Protein AF-A0A7I8V9Y0-F1 (afdb_monomer_lite)

Sequence (143 aa):
MQAPQVSLKVIFTVHFVLTVWSGMCVFPTSYLLTQGVILAFEFWAIVNSENPEPIQMGLLTQLVSIVLDIVMISVHSNNYNYSLARFCLAMAVINLIIKPFTGFVLYRIYQERGGTQPGQYENIDQRNEIETASPHEIIDKVP

Radius of gyration: 24.13 Å; chains: 1; bounding box: 72×33×68 Å

pLDDT: mean 80.98, std 14.63, range [44.06, 95.62]

Foldseek 3Di:
DQLPLVVLVVLLVLLVVLLVLLPPDPADPVLNVLSVVLSVLSVVCSVCVLDLVSLVVSLVSLVVSLVVLVVRLVVCVVPDPDPSNVRSSVSSVVSSVCSVVVSVSSVVSSCVSVPPDVVVVVVVVVVVVVVVPDPPPPDPDDD

Structure (mmCIF, N/CA/C/O backbone):
data_AF-A0A7I8V9Y0-F1
#
_entry.id   AF-A0A7I8V9Y0-F1
#
loop_
_atom_site.group_PDB
_atom_site.id
_atom_site.type_symbol
_atom_site.label_atom_id
_atom_site.label_alt_id
_atom_site.label_comp_id
_atom_site.label_asym_id
_atom_site.label_entity_id
_atom_site.label_seq_id
_atom_site.pdbx_PDB_ins_code
_atom_site.Cartn_x
_atom_site.Cartn_y
_atom_site.Cartn_z
_atom_site.occupancy
_atom_site.B_iso_or_equiv
_atom_site.auth_seq_id
_atom_site.auth_comp_id
_atom_site.auth_asym_id
_atom_site.auth_atom_id
_atom_site.pdbx_PDB_model_num
ATOM 1 N N . MET A 1 1 ? -18.589 -5.590 18.221 1.00 44.06 1 MET A N 1
ATOM 2 C CA . MET A 1 1 ? -17.472 -6.562 18.181 1.00 44.06 1 MET A CA 1
ATOM 3 C C . MET A 1 1 ? -16.191 -5.744 18.130 1.00 44.06 1 MET A C 1
ATOM 5 O O . MET A 1 1 ? -16.185 -4.755 17.413 1.00 44.06 1 MET A O 1
ATOM 9 N N . GLN A 1 2 ? -15.167 -6.042 18.938 1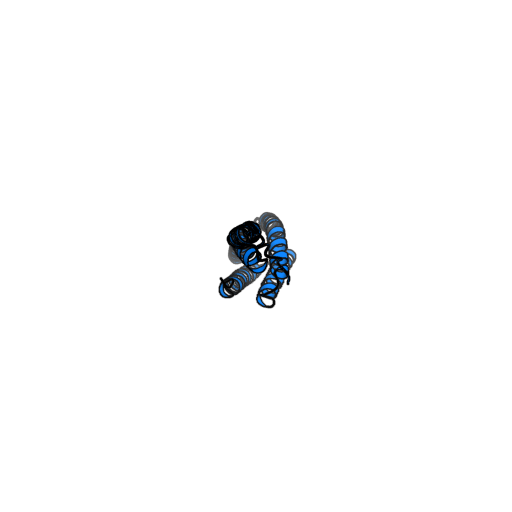.00 45.09 2 GLN A N 1
ATOM 10 C CA . GLN A 1 2 ? -13.882 -5.341 18.814 1.00 45.09 2 GLN A CA 1
ATOM 11 C C . GLN A 1 2 ? -13.333 -5.633 17.416 1.00 45.09 2 GLN A C 1
ATOM 13 O O . GLN A 1 2 ? -13.200 -6.808 17.071 1.00 45.09 2 GLN A O 1
ATOM 18 N N . ALA A 1 3 ? -13.044 -4.596 16.623 1.00 52.28 3 ALA A N 1
ATOM 19 C CA . ALA A 1 3 ? -12.330 -4.760 15.363 1.00 52.28 3 ALA A CA 1
ATOM 20 C C . ALA A 1 3 ? -11.117 -5.656 15.636 1.00 52.28 3 ALA A C 1
ATOM 22 O O . ALA A 1 3 ? -10.342 -5.314 16.539 1.00 52.28 3 ALA A O 1
ATOM 23 N N . PRO A 1 4 ? -10.946 -6.812 14.966 1.00 63.25 4 PRO A N 1
ATOM 24 C CA . PRO A 1 4 ? -9.890 -7.726 15.353 1.00 63.25 4 PRO A CA 1
ATOM 25 C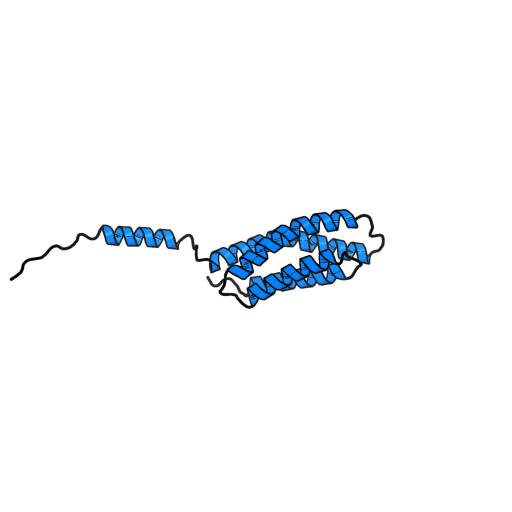 C . PRO A 1 4 ? -8.562 -7.007 15.120 1.00 63.25 4 PRO A C 1
ATOM 27 O O . PRO A 1 4 ? -8.119 -6.860 13.984 1.00 63.25 4 PRO A O 1
ATOM 30 N N . GLN A 1 5 ? -7.904 -6.544 16.188 1.00 66.50 5 GLN A N 1
ATOM 31 C CA . GLN A 1 5 ? -6.576 -5.919 16.109 1.00 66.50 5 GLN A CA 1
ATOM 32 C C . GLN A 1 5 ? -5.574 -6.848 15.403 1.00 66.50 5 GLN A C 1
ATOM 34 O O . GLN A 1 5 ? -4.591 -6.402 14.814 1.00 66.50 5 GLN A O 1
ATOM 39 N N . VAL A 1 6 ? -5.860 -8.152 15.433 1.00 74.44 6 VAL A N 1
ATOM 40 C CA . VAL A 1 6 ? -5.170 -9.203 14.688 1.00 74.44 6 VAL A CA 1
ATOM 41 C C . VAL A 1 6 ? -5.213 -8.950 13.175 1.00 74.44 6 VAL A C 1
ATOM 43 O O . VAL A 1 6 ? -4.176 -9.060 12.529 1.00 74.44 6 VAL A O 1
ATOM 46 N N . SER A 1 7 ? -6.351 -8.535 12.607 1.00 86.81 7 SER A N 1
ATOM 47 C CA . SER A 1 7 ? -6.499 -8.299 11.163 1.00 86.81 7 SER A CA 1
ATOM 48 C C . SER A 1 7 ? -5.577 -7.188 10.663 1.00 86.81 7 SER A C 1
ATOM 50 O O . SER A 1 7 ? -4.918 -7.350 9.640 1.00 86.81 7 SER A O 1
ATOM 52 N N . LEU A 1 8 ? -5.466 -6.083 11.408 1.00 89.00 8 LEU A N 1
ATOM 53 C CA . LEU A 1 8 ? -4.635 -4.942 11.013 1.00 89.00 8 LEU A CA 1
ATOM 54 C C . LEU A 1 8 ? -3.132 -5.281 11.050 1.00 89.00 8 LEU A C 1
ATOM 56 O O . LEU A 1 8 ? -2.383 -4.905 10.152 1.00 89.00 8 LEU A O 1
ATOM 60 N N . LYS A 1 9 ? -2.699 -6.056 12.054 1.00 92.31 9 LYS A N 1
ATOM 61 C CA . LYS A 1 9 ? -1.311 -6.540 12.165 1.00 92.31 9 LYS A CA 1
ATOM 62 C C . LYS A 1 9 ? -0.938 -7.489 11.025 1.00 92.31 9 LYS A C 1
ATOM 64 O O . LYS A 1 9 ? 0.181 -7.424 10.515 1.00 92.31 9 LYS A O 1
ATOM 69 N N . VAL A 1 10 ? -1.866 -8.357 10.616 1.00 93.00 10 VAL A N 1
ATOM 70 C CA . VAL A 1 10 ? -1.663 -9.274 9.483 1.00 93.00 10 VAL A CA 1
ATOM 71 C C . VAL A 1 10 ? -1.534 -8.489 8.181 1.00 93.00 10 VAL A C 1
ATOM 73 O O . VAL A 1 10 ? -0.582 -8.720 7.440 1.00 93.00 10 VAL A O 1
ATOM 76 N N . ILE A 1 11 ? -2.430 -7.527 7.940 1.00 92.75 11 ILE A N 1
ATOM 77 C CA . ILE A 1 11 ? -2.391 -6.649 6.761 1.00 92.75 11 ILE A CA 1
ATOM 78 C C . ILE A 1 11 ? -1.035 -5.948 6.641 1.00 92.75 11 ILE A C 1
ATOM 80 O O . ILE A 1 11 ? -0.355 -6.102 5.626 1.00 92.75 11 ILE A O 1
ATOM 84 N N . PHE A 1 12 ? -0.612 -5.264 7.708 1.00 94.25 12 PHE A N 1
ATOM 85 C CA . PHE A 1 12 ? 0.676 -4.573 7.755 1.00 94.25 12 PHE A CA 1
ATOM 86 C C . PHE A 1 12 ? 1.837 -5.517 7.424 1.00 94.25 12 PHE A C 1
ATOM 88 O O . PHE A 1 12 ? 2.714 -5.193 6.626 1.00 94.25 12 PHE A O 1
ATOM 95 N N . THR A 1 13 ? 1.827 -6.718 8.007 1.00 94.12 13 THR A N 1
ATOM 96 C CA . THR A 1 13 ? 2.887 -7.712 7.795 1.00 94.12 13 THR A CA 1
ATOM 97 C C . THR A 1 13 ? 2.945 -8.169 6.338 1.00 94.12 13 THR A C 1
ATOM 99 O O . THR A 1 13 ? 4.029 -8.259 5.764 1.00 94.12 13 THR A O 1
ATOM 102 N N . VAL A 1 14 ? 1.790 -8.432 5.724 1.00 94.75 14 VAL A N 1
ATOM 103 C CA . VAL A 1 14 ? 1.701 -8.863 4.322 1.00 94.75 14 VAL A CA 1
ATOM 104 C C . VAL A 1 14 ? 2.225 -7.774 3.386 1.00 94.75 14 VAL A C 1
ATOM 106 O O . VAL A 1 14 ? 3.091 -8.059 2.556 1.00 94.75 14 VAL A O 1
ATOM 109 N N . HIS A 1 15 ? 1.773 -6.528 3.547 1.00 93.50 15 HIS A N 1
ATOM 110 C CA . HIS A 1 15 ? 2.266 -5.415 2.734 1.00 93.50 15 HIS A CA 1
ATOM 111 C C . HIS A 1 15 ? 3.756 -5.154 2.949 1.00 93.50 15 HIS A C 1
ATOM 113 O O . HIS A 1 15 ? 4.472 -4.884 1.984 1.00 93.50 15 HIS A O 1
ATOM 119 N N . PHE A 1 16 ? 4.248 -5.270 4.185 1.00 95.38 16 PHE A N 1
ATOM 120 C CA . PHE A 1 16 ? 5.666 -5.106 4.493 1.00 95.38 16 PHE A CA 1
ATOM 121 C C . PHE A 1 16 ? 6.516 -6.138 3.747 1.00 95.38 16 PHE A C 1
ATOM 123 O O . PHE A 1 16 ? 7.440 -5.766 3.024 1.00 95.38 16 PHE A O 1
ATOM 130 N N . VAL A 1 17 ? 6.171 -7.424 3.857 1.00 95.38 17 VAL A N 1
ATOM 131 C CA . VAL A 1 17 ? 6.907 -8.513 3.196 1.00 95.38 17 VAL A CA 1
ATOM 132 C C . VAL A 1 17 ? 6.903 -8.339 1.676 1.00 95.38 17 VAL A C 1
ATOM 134 O O . VAL A 1 17 ? 7.957 -8.421 1.043 1.00 95.38 17 VAL A O 1
ATOM 137 N N . LEU A 1 18 ? 5.744 -8.037 1.087 1.00 92.12 18 LEU A N 1
ATOM 138 C CA . LEU A 1 18 ? 5.628 -7.834 -0.358 1.00 92.12 18 LEU A CA 1
ATOM 139 C C . LEU A 1 18 ? 6.381 -6.593 -0.838 1.00 92.12 18 LEU A C 1
ATOM 141 O O . LEU A 1 18 ? 7.004 -6.632 -1.899 1.00 92.12 18 LEU A O 1
ATOM 145 N N . THR A 1 19 ? 6.380 -5.515 -0.052 1.00 92.12 19 THR A N 1
ATOM 146 C CA . THR A 1 19 ? 7.148 -4.298 -0.350 1.00 92.12 19 THR A CA 1
ATOM 147 C C . THR A 1 19 ? 8.646 -4.575 -0.314 1.00 92.12 19 THR A C 1
ATOM 149 O O . THR A 1 19 ? 9.359 -4.175 -1.234 1.00 92.12 19 THR A O 1
ATOM 152 N N . VAL A 1 20 ? 9.125 -5.310 0.695 1.00 92.12 20 VAL A N 1
ATOM 153 C CA . VAL A 1 20 ? 10.536 -5.709 0.796 1.00 92.12 20 VAL A CA 1
ATOM 154 C C . VAL A 1 20 ? 10.938 -6.565 -0.402 1.00 92.12 20 VAL A C 1
ATOM 156 O O . VAL A 1 20 ? 11.937 -6.257 -1.047 1.00 92.12 20 VAL A O 1
ATOM 159 N N . TRP A 1 21 ? 10.153 -7.588 -0.758 1.00 91.62 21 TRP A N 1
ATOM 160 C CA . TRP A 1 21 ? 10.457 -8.434 -1.917 1.00 91.62 21 TRP A CA 1
ATOM 161 C C . TRP A 1 21 ? 10.377 -7.684 -3.246 1.00 91.62 21 TRP A C 1
ATOM 163 O O . TRP A 1 21 ? 11.207 -7.903 -4.123 1.00 91.62 21 TRP A O 1
ATOM 173 N N . SER A 1 22 ? 9.424 -6.765 -3.391 1.00 86.88 22 SER A N 1
ATOM 174 C CA . SER A 1 22 ? 9.336 -5.885 -4.557 1.00 86.88 22 SER A CA 1
ATOM 175 C C . SER A 1 22 ? 10.535 -4.935 -4.663 1.00 86.88 22 SER A C 1
ATOM 177 O O . SER A 1 22 ? 10.923 -4.579 -5.773 1.00 86.88 22 SER A O 1
ATOM 179 N N . GLY A 1 23 ? 11.118 -4.525 -3.534 1.00 85.81 23 GLY A N 1
ATOM 180 C CA . GLY A 1 23 ? 12.280 -3.638 -3.461 1.00 85.81 23 GLY A CA 1
ATOM 181 C C . GLY A 1 23 ? 13.638 -4.329 -3.610 1.00 85.81 23 GLY A C 1
ATOM 182 O O . GLY A 1 23 ? 14.660 -3.651 -3.571 1.00 85.81 23 GLY A O 1
ATOM 183 N N . MET A 1 24 ? 13.686 -5.657 -3.781 1.00 86.06 24 MET A N 1
ATOM 184 C CA . MET A 1 24 ? 14.948 -6.394 -3.955 1.00 86.06 24 MET A CA 1
ATOM 185 C C . MET A 1 24 ? 15.613 -6.164 -5.321 1.00 86.06 24 MET A C 1
ATOM 187 O O . MET A 1 24 ? 16.775 -6.532 -5.502 1.00 86.06 24 MET A O 1
ATOM 191 N N . CYS A 1 25 ? 14.907 -5.578 -6.290 1.00 81.62 25 CYS A N 1
ATOM 192 C CA . CYS A 1 25 ? 15.488 -5.145 -7.557 1.00 81.62 25 CYS A CA 1
ATOM 193 C C . CYS A 1 25 ? 15.452 -3.621 -7.695 1.00 81.62 25 CYS A C 1
ATOM 195 O O . CYS A 1 25 ? 14.933 -2.900 -6.845 1.00 81.62 25 CYS A O 1
ATOM 197 N N . VAL A 1 26 ? 16.003 -3.128 -8.805 1.00 72.69 26 VAL A N 1
ATOM 198 C CA . VAL A 1 26 ? 15.956 -1.709 -9.164 1.00 72.69 26 VAL A CA 1
ATOM 199 C C . VAL A 1 26 ? 14.516 -1.334 -9.540 1.00 72.69 26 VAL A C 1
ATOM 201 O O . VAL A 1 26 ? 14.127 -1.383 -10.707 1.00 72.69 26 VAL A O 1
ATOM 204 N N . PHE A 1 27 ? 13.712 -0.998 -8.532 1.00 75.00 27 PHE A N 1
ATOM 205 C CA . PHE A 1 27 ? 12.430 -0.314 -8.684 1.00 75.00 27 PHE A CA 1
ATOM 206 C C . PHE A 1 27 ? 12.628 1.201 -8.530 1.00 75.00 27 PHE A C 1
ATOM 208 O O . PHE A 1 27 ? 13.563 1.636 -7.853 1.00 75.00 27 PHE A O 1
ATOM 215 N N . PRO A 1 28 ? 11.752 2.029 -9.119 1.00 80.25 28 PRO A N 1
ATOM 216 C CA . PRO A 1 28 ? 11.768 3.465 -8.886 1.00 80.25 28 PRO A CA 1
ATOM 217 C C . PRO A 1 28 ? 11.694 3.799 -7.397 1.00 80.25 28 PRO A C 1
ATOM 219 O O . PRO A 1 28 ? 10.835 3.287 -6.678 1.00 80.25 28 PRO A O 1
ATOM 222 N N . THR A 1 29 ? 12.532 4.730 -6.945 1.00 84.69 29 THR A N 1
ATOM 223 C CA . THR A 1 29 ? 12.487 5.252 -5.569 1.00 84.69 29 THR A CA 1
ATOM 224 C C . THR A 1 29 ? 11.100 5.791 -5.208 1.00 84.69 29 THR A C 1
ATOM 226 O O . THR A 1 29 ? 10.672 5.688 -4.063 1.00 84.69 29 THR A O 1
ATOM 229 N N . SER A 1 30 ? 10.363 6.311 -6.194 1.00 86.31 30 SER A N 1
ATOM 230 C CA . SER A 1 30 ? 8.975 6.755 -6.045 1.00 86.31 30 SER A CA 1
ATOM 231 C C . SER A 1 30 ? 8.029 5.637 -5.599 1.00 86.31 30 SER A C 1
ATOM 233 O O . SER A 1 30 ? 7.160 5.900 -4.777 1.00 86.31 30 SER A O 1
ATOM 235 N N . TYR A 1 31 ? 8.215 4.401 -6.072 1.00 87.50 31 TYR A N 1
ATOM 236 C CA . TYR A 1 31 ? 7.422 3.252 -5.628 1.00 87.50 31 TYR A CA 1
ATOM 237 C C . TYR A 1 31 ? 7.740 2.887 -4.173 1.00 87.50 31 TYR A C 1
ATOM 239 O O . TYR A 1 31 ? 6.838 2.686 -3.368 1.00 87.50 31 TYR A O 1
ATOM 247 N N . LEU A 1 32 ? 9.020 2.851 -3.792 1.00 89.31 32 LEU A N 1
ATOM 248 C CA . LEU A 1 32 ? 9.389 2.574 -2.398 1.00 89.31 32 LEU A CA 1
ATOM 249 C C . LEU A 1 32 ? 8.849 3.646 -1.446 1.00 89.31 32 LEU A C 1
ATOM 251 O O . LEU A 1 32 ? 8.400 3.325 -0.347 1.00 89.31 32 LEU A O 1
ATOM 255 N N . LEU A 1 33 ? 8.841 4.907 -1.884 1.00 91.44 33 LEU A N 1
ATOM 256 C CA . LEU A 1 33 ? 8.261 6.008 -1.127 1.00 91.44 33 LEU A CA 1
ATOM 257 C C . LEU A 1 33 ? 6.747 5.835 -0.955 1.00 91.44 33 LEU A C 1
ATOM 259 O O . LEU A 1 33 ? 6.257 5.970 0.165 1.00 91.44 33 LEU A O 1
ATOM 263 N N . THR A 1 34 ? 6.003 5.494 -2.014 1.00 91.69 34 THR A N 1
ATOM 264 C CA . THR A 1 34 ? 4.547 5.295 -1.907 1.00 91.69 34 THR A CA 1
ATOM 265 C C . THR A 1 34 ? 4.200 4.121 -0.997 1.00 91.69 34 THR A C 1
ATOM 267 O O . THR A 1 34 ? 3.342 4.277 -0.128 1.00 91.69 34 THR A O 1
ATOM 270 N N . GLN A 1 35 ? 4.891 2.981 -1.120 1.00 92.06 35 GLN A N 1
ATOM 271 C CA . GLN A 1 35 ? 4.659 1.842 -0.221 1.00 92.06 35 GLN A CA 1
ATOM 272 C C . GLN A 1 35 ? 5.078 2.147 1.224 1.00 92.06 35 GLN A C 1
ATOM 274 O O . GLN A 1 35 ? 4.403 1.731 2.164 1.00 92.06 35 GLN A O 1
ATOM 279 N N . GLY A 1 36 ? 6.150 2.918 1.423 1.00 93.12 36 GLY A N 1
ATOM 280 C CA . GLY A 1 36 ? 6.584 3.354 2.751 1.00 93.12 36 GLY A CA 1
ATOM 281 C C . GLY A 1 36 ? 5.544 4.225 3.460 1.00 93.12 36 GLY A C 1
ATOM 282 O O . GLY A 1 36 ? 5.288 4.032 4.647 1.00 93.12 36 GLY A O 1
ATOM 283 N N . VAL A 1 37 ? 4.895 5.142 2.734 1.00 94.81 37 VAL A N 1
ATOM 284 C CA . VAL A 1 37 ? 3.819 5.985 3.285 1.00 94.81 37 VAL A CA 1
ATOM 285 C C . VAL A 1 37 ? 2.598 5.146 3.678 1.00 94.81 37 VAL A C 1
ATOM 287 O O . VAL A 1 37 ? 2.022 5.379 4.739 1.00 94.81 37 VAL A O 1
ATOM 290 N N . ILE A 1 38 ? 2.233 4.133 2.883 1.00 93.44 38 ILE A N 1
ATOM 291 C CA . ILE A 1 38 ? 1.159 3.188 3.243 1.00 93.44 38 ILE A CA 1
ATOM 292 C C . ILE A 1 38 ? 1.496 2.473 4.550 1.00 93.44 38 ILE A C 1
ATOM 294 O O . ILE A 1 38 ? 0.697 2.506 5.483 1.00 93.44 38 ILE A O 1
ATOM 298 N N . LEU A 1 39 ? 2.697 1.896 4.651 1.00 95.06 39 LEU A N 1
ATOM 299 C CA . LEU A 1 39 ? 3.142 1.202 5.862 1.00 95.06 39 LEU A CA 1
ATOM 300 C C . LEU A 1 39 ? 3.150 2.124 7.085 1.00 95.06 39 LEU A C 1
ATOM 302 O O . LEU A 1 39 ? 2.804 1.685 8.180 1.00 95.06 39 LEU A O 1
ATOM 306 N N . ALA A 1 40 ? 3.498 3.402 6.912 1.00 95.62 40 ALA A N 1
ATOM 307 C CA . ALA A 1 40 ? 3.446 4.386 7.987 1.00 95.62 40 ALA A CA 1
ATOM 308 C C . ALA A 1 40 ? 2.008 4.632 8.476 1.00 95.62 40 ALA A C 1
ATOM 310 O O . ALA A 1 40 ? 1.776 4.644 9.686 1.00 95.62 40 ALA A O 1
ATOM 311 N N . PHE A 1 41 ? 1.034 4.774 7.570 1.00 94.50 41 PHE A N 1
ATOM 312 C CA . PHE A 1 41 ? -0.376 4.929 7.949 1.00 94.50 41 PHE A CA 1
ATOM 313 C C . PHE A 1 41 ? -0.966 3.658 8.562 1.00 94.50 41 PHE A C 1
ATOM 315 O O . PHE A 1 41 ? -1.701 3.740 9.545 1.00 94.50 41 PHE A O 1
ATOM 322 N N . GLU A 1 42 ? -0.618 2.482 8.041 1.00 91.94 42 GLU A N 1
ATOM 323 C CA . GLU A 1 42 ? -1.036 1.204 8.621 1.00 91.94 42 GLU A CA 1
ATOM 324 C C . GLU A 1 42 ? -0.461 1.013 10.024 1.00 91.94 42 GLU A C 1
ATOM 326 O O . GLU A 1 42 ? -1.189 0.651 10.950 1.00 91.94 42 GLU A O 1
ATOM 331 N N . PHE A 1 43 ? 0.820 1.333 10.217 1.00 94.50 43 PHE A N 1
ATOM 332 C CA . PHE A 1 43 ? 1.448 1.328 11.532 1.00 94.50 43 PHE A CA 1
ATOM 333 C C . PHE A 1 43 ? 0.780 2.331 12.478 1.00 94.50 43 PHE A C 1
ATOM 335 O O . PHE A 1 43 ? 0.462 1.992 13.620 1.00 94.50 43 PHE A O 1
ATOM 342 N N . TRP A 1 44 ? 0.484 3.541 12.000 1.00 94.81 44 TRP A N 1
ATOM 343 C CA . TRP A 1 44 ? -0.228 4.542 12.789 1.00 94.81 44 TRP A CA 1
ATOM 344 C C . TRP A 1 44 ? -1.632 4.068 13.189 1.00 94.81 44 TRP A C 1
ATOM 346 O O . TRP A 1 44 ? -2.048 4.265 14.331 1.00 94.81 44 TRP A O 1
ATOM 356 N N . ALA A 1 45 ? -2.335 3.360 12.304 1.00 90.62 45 ALA A N 1
ATOM 357 C CA . ALA A 1 45 ? -3.632 2.757 12.596 1.00 90.62 45 ALA A CA 1
ATOM 358 C C . ALA A 1 45 ? -3.566 1.603 13.613 1.00 90.62 45 ALA A C 1
ATOM 360 O O . ALA A 1 45 ? -4.568 1.349 14.299 1.00 90.62 45 ALA A O 1
ATOM 361 N N . ILE A 1 46 ? -2.419 0.913 13.711 1.00 91.00 46 ILE A N 1
ATOM 362 C CA . ILE A 1 46 ? -2.146 -0.101 14.743 1.00 91.00 46 ILE A CA 1
ATOM 363 C C . ILE A 1 46 ? -1.925 0.574 16.095 1.00 91.00 46 ILE A C 1
ATOM 365 O O . ILE A 1 46 ? -2.517 0.139 17.082 1.00 91.00 46 ILE A O 1
ATOM 369 N N . VAL A 1 47 ? -1.101 1.624 16.141 1.00 91.12 47 VAL A N 1
ATOM 370 C CA . VAL A 1 47 ? -0.787 2.354 17.381 1.00 91.12 47 VAL A CA 1
ATOM 371 C C . VAL A 1 47 ? -2.032 3.056 17.927 1.00 91.12 47 VAL A C 1
ATOM 373 O O . VAL A 1 47 ? -2.378 2.884 19.092 1.00 91.12 47 VAL A O 1
ATOM 376 N N . ASN A 1 48 ? -2.754 3.781 17.072 1.00 88.19 48 ASN A N 1
ATOM 377 C CA . ASN A 1 48 ? -3.951 4.530 17.443 1.00 88.19 48 ASN A CA 1
ATOM 378 C C . ASN A 1 48 ? -5.210 3.775 17.007 1.00 88.19 48 ASN A C 1
ATOM 380 O O . ASN A 1 48 ? -5.912 4.176 16.076 1.00 88.19 48 ASN A O 1
ATOM 384 N N . SER A 1 49 ? -5.490 2.654 17.679 1.00 82.94 49 SER A N 1
ATOM 385 C CA . SER A 1 49 ? -6.604 1.775 17.300 1.00 82.94 49 SER A CA 1
ATOM 386 C C . SER A 1 49 ? -8.003 2.317 17.631 1.00 82.94 49 SER A C 1
ATOM 388 O O . SER A 1 49 ? -8.991 1.827 17.095 1.00 82.94 49 SER A O 1
ATOM 390 N N . GLU A 1 50 ? -8.091 3.340 18.475 1.00 82.56 50 GLU A N 1
ATOM 391 C CA . GLU A 1 50 ? -9.361 3.952 18.886 1.00 82.56 50 GLU A CA 1
ATOM 392 C C . GLU A 1 50 ? -9.795 5.069 17.930 1.00 82.56 50 GLU A C 1
ATOM 394 O O . GLU A 1 50 ? -10.983 5.261 17.689 1.00 82.56 50 GLU A O 1
ATOM 399 N N . ASN A 1 51 ? -8.830 5.755 17.311 1.00 84.94 51 ASN A N 1
ATOM 400 C CA . ASN A 1 51 ? -9.111 6.852 16.395 1.00 84.94 51 ASN A CA 1
ATOM 401 C C . ASN A 1 51 ? -9.387 6.318 14.974 1.00 84.94 51 ASN A C 1
ATOM 403 O O . ASN A 1 51 ? -8.651 5.449 14.483 1.00 84.94 51 ASN A O 1
ATOM 407 N N . PRO A 1 52 ? -10.422 6.826 14.277 1.00 87.75 52 PRO A N 1
ATOM 408 C CA . PRO A 1 52 ? -10.715 6.441 12.897 1.00 87.75 52 PRO A CA 1
ATOM 409 C C . PRO A 1 52 ? -9.839 7.174 11.866 1.00 87.75 52 PRO A C 1
ATOM 411 O O . PRO A 1 52 ? -9.664 6.672 10.754 1.00 87.75 52 PRO A O 1
ATOM 414 N N . GLU A 1 53 ? -9.251 8.322 12.221 1.00 89.94 53 GLU A N 1
ATOM 415 C CA . GLU A 1 53 ? -8.455 9.153 11.302 1.00 89.94 53 GLU A CA 1
ATOM 416 C C . GLU A 1 53 ? -7.288 8.410 10.627 1.00 89.94 53 GLU A C 1
ATOM 418 O O . GLU A 1 53 ? -7.162 8.518 9.403 1.00 89.94 53 GLU A O 1
ATOM 423 N N . PRO A 1 54 ? -6.465 7.603 11.336 1.00 91.69 54 PRO A N 1
ATOM 424 C CA . PRO A 1 54 ? -5.359 6.891 10.697 1.00 91.69 54 PRO A CA 1
ATOM 425 C C . PRO A 1 54 ? -5.839 5.893 9.639 1.00 91.69 54 PRO A C 1
ATOM 427 O O . PRO A 1 54 ? -5.190 5.720 8.610 1.00 91.69 54 PRO A O 1
ATOM 430 N N . ILE A 1 55 ? -7.001 5.266 9.857 1.00 91.06 55 ILE A N 1
ATOM 431 C CA . ILE A 1 55 ? -7.599 4.347 8.882 1.00 91.06 55 ILE A CA 1
ATOM 432 C C . ILE A 1 55 ? -8.121 5.106 7.671 1.00 91.06 55 ILE A C 1
ATOM 434 O O . ILE A 1 55 ? -7.916 4.656 6.548 1.00 91.06 55 ILE A O 1
ATOM 438 N N . GLN A 1 56 ? -8.763 6.257 7.873 1.00 90.75 56 GLN A N 1
ATOM 439 C CA . GLN A 1 56 ? -9.237 7.090 6.770 1.00 90.75 56 GLN A CA 1
ATOM 440 C C . GLN A 1 56 ? -8.073 7.579 5.896 1.00 90.75 56 GLN A C 1
ATOM 442 O O . GLN A 1 56 ? -8.142 7.491 4.668 1.00 90.75 56 GLN A O 1
ATOM 447 N N . MET A 1 57 ? -6.983 8.031 6.519 1.00 93.12 57 MET A N 1
ATOM 448 C CA . MET A 1 57 ? -5.761 8.427 5.813 1.00 93.12 57 MET A CA 1
ATOM 449 C C . MET A 1 57 ? -5.105 7.242 5.097 1.00 93.12 57 MET A C 1
ATOM 451 O O . MET A 1 57 ? -4.697 7.371 3.940 1.00 93.12 57 MET A O 1
ATOM 455 N N . GLY A 1 58 ? -5.064 6.074 5.745 1.00 91.88 58 GLY A N 1
ATOM 456 C CA . GLY A 1 58 ? -4.600 4.827 5.140 1.00 91.88 58 GLY A CA 1
ATOM 457 C C . GLY A 1 58 ? -5.420 4.440 3.910 1.00 91.88 58 GLY A C 1
ATOM 458 O O . GLY A 1 58 ? -4.843 4.180 2.861 1.00 91.88 58 GLY A O 1
ATOM 459 N N . LEU A 1 59 ? -6.753 4.491 3.989 1.00 92.06 59 LEU A N 1
ATOM 460 C CA . LEU A 1 59 ? -7.665 4.210 2.874 1.00 92.06 59 LEU A CA 1
ATOM 461 C C . LEU A 1 59 ? -7.449 5.157 1.691 1.00 92.06 59 LEU A C 1
ATOM 463 O O . LEU A 1 59 ? -7.325 4.698 0.555 1.00 92.06 59 LEU A O 1
ATOM 467 N N . LEU A 1 60 ? -7.376 6.466 1.943 1.00 93.81 60 LEU A N 1
ATOM 468 C CA . LEU A 1 60 ? -7.153 7.453 0.887 1.00 93.81 60 LEU A CA 1
ATOM 469 C C . LEU A 1 60 ? -5.797 7.231 0.205 1.00 93.81 60 LEU A C 1
ATOM 471 O O . LEU A 1 60 ? -5.709 7.200 -1.023 1.00 93.81 60 LEU A O 1
ATOM 475 N N . THR A 1 61 ? -4.752 7.015 1.005 1.00 93.69 61 THR A N 1
ATOM 476 C CA . THR A 1 61 ? -3.399 6.740 0.507 1.00 93.69 61 THR A CA 1
ATOM 477 C C . THR A 1 61 ? -3.365 5.444 -0.299 1.00 93.69 61 THR A C 1
ATOM 479 O O . THR A 1 61 ? -2.791 5.413 -1.387 1.00 93.69 61 THR A O 1
ATOM 482 N N . GLN A 1 62 ? -4.027 4.389 0.181 1.00 93.50 62 GLN A N 1
ATOM 483 C CA . GLN A 1 62 ? -4.140 3.104 -0.504 1.00 93.50 62 GLN A CA 1
ATOM 484 C C . GLN A 1 62 ? -4.786 3.280 -1.886 1.00 93.50 62 GLN A C 1
ATOM 486 O O . GLN A 1 62 ? -4.243 2.783 -2.873 1.00 93.50 62 GLN A O 1
ATOM 491 N N . LEU A 1 63 ? -5.884 4.040 -1.988 1.00 93.31 63 LEU A N 1
ATOM 492 C CA . LEU A 1 63 ? -6.572 4.312 -3.258 1.00 93.31 63 LEU A CA 1
ATOM 493 C C . LEU A 1 63 ? -5.684 5.062 -4.256 1.00 93.31 63 LEU A C 1
ATOM 495 O O . LEU A 1 63 ? -5.581 4.655 -5.414 1.00 93.31 63 LEU A O 1
ATOM 499 N N . VAL A 1 64 ? -5.000 6.118 -3.806 1.00 93.31 64 VAL A N 1
ATOM 500 C CA . VAL A 1 64 ? -4.049 6.860 -4.650 1.00 93.31 64 VAL A CA 1
ATOM 501 C C . VAL A 1 64 ? -2.901 5.948 -5.089 1.00 93.31 64 VAL A C 1
ATOM 503 O O . VAL A 1 64 ? -2.497 5.963 -6.253 1.00 93.31 64 VAL A O 1
ATOM 506 N N . SER A 1 65 ? -2.409 5.101 -4.185 1.00 93.25 65 SER A N 1
ATOM 507 C CA . SER A 1 65 ? -1.298 4.199 -4.476 1.00 93.25 65 SER A CA 1
ATOM 508 C C . SER A 1 65 ? -1.635 3.134 -5.517 1.00 93.25 65 SER A C 1
ATOM 510 O O . SER A 1 65 ? -0.751 2.766 -6.277 1.00 93.25 65 SER A O 1
ATOM 512 N N . ILE A 1 66 ? -2.888 2.671 -5.607 1.00 92.75 66 ILE A N 1
ATOM 513 C CA . ILE A 1 66 ? -3.308 1.712 -6.641 1.00 92.75 66 ILE A CA 1
ATOM 514 C C . ILE A 1 66 ? -3.067 2.309 -8.031 1.00 92.75 66 ILE A C 1
ATOM 516 O O . ILE A 1 66 ? -2.492 1.652 -8.896 1.00 92.75 66 ILE A O 1
ATOM 520 N N . VAL A 1 67 ? -3.454 3.572 -8.236 1.00 93.31 67 VAL A N 1
ATOM 521 C CA . VAL A 1 67 ? -3.254 4.267 -9.517 1.00 93.31 67 VAL A CA 1
ATOM 522 C C . VAL A 1 67 ? -1.763 4.436 -9.813 1.00 93.31 67 VAL A C 1
ATOM 524 O O . VAL A 1 67 ? -1.317 4.137 -10.922 1.00 93.31 67 VAL A O 1
ATOM 527 N N . LEU A 1 68 ? -0.983 4.874 -8.820 1.00 91.25 68 LEU A N 1
ATOM 528 C CA . LEU A 1 68 ? 0.463 5.058 -8.973 1.00 91.25 68 LEU A CA 1
ATOM 529 C C . LEU A 1 68 ? 1.180 3.740 -9.287 1.00 91.25 68 LEU A C 1
ATOM 531 O O . LEU A 1 68 ? 2.031 3.706 -10.174 1.00 91.25 68 LEU A O 1
ATOM 535 N N . ASP A 1 69 ? 0.812 2.652 -8.619 1.00 89.25 69 ASP A N 1
ATOM 536 C CA . ASP A 1 69 ? 1.408 1.334 -8.821 1.00 89.25 69 ASP A CA 1
ATOM 537 C C . ASP A 1 69 ? 1.102 0.780 -10.212 1.00 89.25 69 ASP A C 1
ATOM 539 O O . ASP A 1 69 ? 2.007 0.253 -10.857 1.00 89.25 69 ASP A O 1
ATOM 543 N N . ILE A 1 70 ? -0.127 0.953 -10.717 1.00 90.44 70 ILE A N 1
ATOM 544 C CA . ILE A 1 70 ? -0.488 0.568 -12.092 1.00 90.44 70 ILE A CA 1
ATOM 545 C C . ILE A 1 70 ? 0.420 1.284 -13.096 1.00 90.44 70 ILE A C 1
ATOM 547 O O . ILE A 1 70 ? 0.992 0.642 -13.981 1.00 90.44 70 ILE A O 1
ATOM 551 N N . VAL A 1 71 ? 0.600 2.600 -12.943 1.00 90.12 71 VAL A N 1
ATOM 552 C CA . VAL A 1 71 ? 1.476 3.389 -13.821 1.00 90.12 71 VAL A CA 1
ATOM 553 C C . VAL A 1 71 ? 2.923 2.905 -13.706 1.00 90.12 71 VAL A C 1
ATOM 555 O O . VAL A 1 71 ? 3.545 2.599 -14.723 1.00 90.12 71 VAL A O 1
ATOM 558 N N . MET A 1 72 ? 3.452 2.749 -12.492 1.00 86.62 72 MET A N 1
ATOM 559 C CA . MET A 1 72 ? 4.838 2.317 -12.273 1.00 86.62 72 MET A CA 1
ATOM 560 C C . MET A 1 72 ? 5.114 0.929 -12.858 1.00 86.62 72 MET A C 1
ATOM 562 O O . MET A 1 72 ? 6.103 0.759 -13.576 1.00 86.62 72 MET A O 1
ATOM 566 N N . ILE A 1 73 ? 4.229 -0.038 -12.605 1.00 88.00 73 ILE A N 1
ATOM 567 C CA . ILE A 1 73 ? 4.319 -1.400 -13.142 1.00 88.00 73 ILE A CA 1
ATOM 568 C C . ILE A 1 73 ? 4.247 -1.365 -14.670 1.00 88.00 73 ILE A C 1
ATOM 570 O O . ILE A 1 73 ? 5.089 -1.978 -15.325 1.00 88.00 73 ILE A O 1
ATOM 574 N N . SER A 1 74 ? 3.305 -0.614 -15.252 1.00 85.44 74 SER A N 1
ATOM 575 C CA . SER A 1 74 ? 3.159 -0.535 -16.711 1.00 85.44 74 SER A CA 1
ATOM 576 C C . SER A 1 74 ? 4.416 0.008 -17.398 1.00 85.44 74 SER A C 1
ATOM 578 O O . SER A 1 74 ? 4.880 -0.587 -18.370 1.00 85.44 74 SER A O 1
ATOM 580 N N . VAL A 1 75 ? 5.020 1.066 -16.846 1.00 85.06 75 VAL A N 1
ATOM 581 C CA . VAL A 1 75 ? 6.192 1.735 -17.428 1.00 85.06 75 VAL A CA 1
ATOM 582 C C . VAL A 1 75 ? 7.440 0.8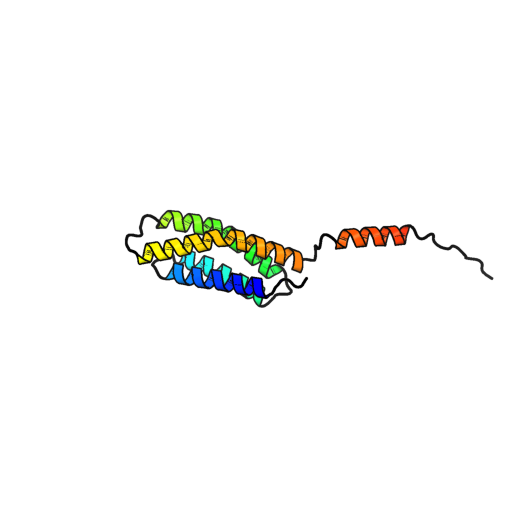58 -17.331 1.00 85.06 75 VAL A C 1
ATOM 584 O O . VAL A 1 75 ? 8.246 0.825 -18.260 1.00 85.06 75 VAL A O 1
ATOM 587 N N . HIS A 1 76 ? 7.612 0.127 -16.228 1.00 78.81 76 HIS A N 1
ATOM 588 C CA . HIS A 1 76 ? 8.849 -0.616 -15.980 1.00 78.81 76 HIS A CA 1
ATOM 589 C C . HIS A 1 76 ? 8.793 -2.079 -16.433 1.00 78.81 76 HIS A C 1
ATOM 591 O O . HIS A 1 76 ? 9.849 -2.671 -16.653 1.00 78.81 76 HIS A O 1
ATOM 597 N N . SER A 1 77 ? 7.596 -2.646 -16.644 1.00 74.94 77 SER A N 1
ATOM 598 C CA . SER A 1 77 ? 7.391 -4.063 -16.995 1.00 74.94 77 SER A CA 1
ATOM 599 C C . SER A 1 77 ? 8.229 -4.560 -18.181 1.00 74.94 77 SER A C 1
ATOM 601 O O . SER A 1 77 ? 8.686 -5.702 -18.164 1.00 74.94 77 SER A O 1
ATOM 603 N N . ASN A 1 78 ? 8.486 -3.707 -19.176 1.00 70.75 78 ASN A N 1
ATOM 604 C CA . ASN A 1 78 ? 9.171 -4.088 -20.413 1.00 70.75 78 ASN A CA 1
ATOM 605 C C . ASN A 1 78 ? 10.711 -4.137 -20.296 1.00 70.75 78 ASN A C 1
ATOM 607 O O . ASN A 1 78 ? 11.383 -4.605 -21.209 1.00 70.75 78 ASN A O 1
ATOM 611 N N . ASN A 1 79 ? 11.286 -3.658 -19.186 1.00 67.69 79 ASN A N 1
ATOM 612 C CA . ASN A 1 79 ? 12.740 -3.497 -19.026 1.00 67.69 79 ASN A CA 1
ATOM 613 C C . ASN A 1 79 ? 13.408 -4.616 -18.198 1.00 67.69 79 ASN A C 1
ATOM 615 O O . ASN A 1 79 ? 14.611 -4.572 -17.929 1.00 67.69 79 ASN A O 1
ATOM 619 N N . TYR A 1 80 ? 12.654 -5.630 -17.771 1.00 69.88 80 TYR A N 1
ATOM 620 C CA . TYR A 1 80 ? 13.120 -6.627 -16.806 1.00 69.88 80 TYR A CA 1
ATOM 621 C C . TYR A 1 80 ? 13.658 -7.904 -17.469 1.00 69.88 80 TYR A C 1
ATOM 623 O O . TYR A 1 80 ? 12.963 -8.910 -17.597 1.00 69.88 80 TYR A O 1
ATOM 631 N N . ASN A 1 81 ? 14.940 -7.877 -17.846 1.00 70.56 81 ASN A N 1
ATOM 632 C CA . ASN A 1 81 ? 15.597 -8.959 -18.598 1.00 70.56 81 ASN A CA 1
ATOM 633 C C . ASN A 1 81 ? 16.175 -10.112 -17.746 1.00 70.56 81 ASN A C 1
ATOM 635 O O . ASN A 1 81 ? 16.714 -11.066 -18.299 1.00 70.56 81 ASN A O 1
ATOM 639 N N . TYR A 1 82 ? 16.081 -10.059 -16.412 1.00 81.56 82 TYR A N 1
ATOM 640 C CA . TYR A 1 82 ? 16.682 -11.055 -15.512 1.00 81.56 82 TYR A CA 1
ATOM 641 C C . TYR A 1 82 ? 15.691 -11.583 -14.461 1.00 81.56 82 TYR A C 1
ATOM 643 O O . TYR A 1 82 ? 14.747 -10.894 -14.068 1.00 81.56 82 TYR A O 1
ATOM 651 N N . SER A 1 83 ? 15.897 -12.821 -13.995 1.00 85.31 83 SER A N 1
ATOM 652 C CA . SER A 1 83 ? 14.940 -13.565 -13.154 1.00 85.31 83 SER A CA 1
ATOM 653 C C . SER A 1 83 ? 14.548 -12.842 -11.860 1.00 85.31 83 SER A C 1
ATOM 655 O O . SER A 1 83 ? 13.373 -12.841 -11.498 1.00 85.31 83 SER A O 1
ATOM 657 N N . LEU A 1 84 ? 15.500 -12.171 -11.199 1.00 84.62 84 LEU A N 1
ATOM 658 C CA . LEU A 1 84 ? 15.237 -11.387 -9.984 1.00 84.62 84 LEU A CA 1
ATOM 659 C C . LEU A 1 84 ? 14.255 -10.236 -10.249 1.00 84.62 84 LEU A C 1
ATOM 661 O O . LEU A 1 84 ? 13.351 -10.005 -9.453 1.00 84.62 84 LEU A O 1
ATOM 665 N N . ALA A 1 85 ? 14.382 -9.544 -11.381 1.00 85.00 85 ALA A N 1
ATOM 666 C CA . ALA A 1 85 ? 13.487 -8.445 -11.713 1.00 85.00 85 ALA A CA 1
ATOM 667 C C . ALA A 1 85 ? 12.051 -8.912 -11.990 1.00 85.00 85 ALA A C 1
ATOM 669 O O . ALA A 1 85 ? 11.103 -8.273 -11.539 1.00 85.00 85 ALA A O 1
ATOM 670 N N . ARG A 1 86 ? 11.884 -10.059 -12.660 1.00 85.19 86 ARG A N 1
ATOM 671 C CA . ARG A 1 86 ? 10.562 -10.670 -12.886 1.00 85.19 86 ARG A CA 1
ATOM 672 C C . ARG A 1 86 ? 9.908 -11.097 -11.571 1.00 85.19 86 ARG A C 1
ATOM 674 O O . ARG A 1 86 ? 8.705 -10.919 -11.414 1.00 85.19 86 ARG A O 1
ATOM 681 N N . PHE A 1 87 ? 10.696 -11.614 -10.627 1.00 88.50 87 PHE A N 1
ATOM 682 C CA . PHE A 1 87 ? 10.222 -11.940 -9.281 1.00 88.50 87 PHE A CA 1
ATOM 683 C C . PHE A 1 87 ? 9.746 -10.692 -8.527 1.00 88.50 87 PHE A C 1
ATOM 685 O O . PHE A 1 87 ? 8.631 -10.673 -8.015 1.00 88.50 87 PHE A O 1
ATOM 692 N N . CYS A 1 88 ? 10.545 -9.625 -8.513 1.00 89.25 88 CYS A N 1
ATOM 693 C CA . CYS A 1 88 ? 10.183 -8.382 -7.831 1.00 89.25 88 CYS A CA 1
ATOM 694 C C . CYS A 1 88 ? 8.940 -7.730 -8.453 1.00 89.25 88 CYS A C 1
ATOM 696 O O . CYS A 1 88 ? 8.052 -7.289 -7.729 1.00 89.25 88 CYS A O 1
ATOM 698 N N . LEU A 1 89 ? 8.835 -7.739 -9.789 1.00 89.00 89 LEU A N 1
ATOM 699 C CA . LEU A 1 89 ? 7.635 -7.296 -10.498 1.00 89.00 89 LEU A CA 1
ATOM 700 C C . LEU A 1 89 ? 6.409 -8.129 -10.104 1.00 89.00 89 LEU A C 1
ATOM 702 O O . LEU A 1 89 ? 5.348 -7.567 -9.850 1.00 89.00 89 LEU A O 1
ATOM 706 N N . ALA A 1 90 ? 6.547 -9.456 -10.024 1.00 89.94 90 ALA A N 1
ATOM 707 C CA . ALA A 1 90 ? 5.459 -10.327 -9.590 1.00 89.94 90 ALA A CA 1
ATOM 708 C C . ALA A 1 90 ? 5.009 -9.989 -8.161 1.00 89.94 90 ALA A C 1
ATOM 710 O O . ALA A 1 90 ? 3.811 -9.909 -7.907 1.00 89.94 90 ALA A O 1
ATOM 711 N N . MET A 1 91 ? 5.946 -9.708 -7.252 1.00 93.62 91 MET A N 1
ATOM 712 C CA . MET A 1 91 ? 5.621 -9.286 -5.887 1.00 93.62 91 MET A CA 1
ATOM 713 C C . MET A 1 91 ? 4.940 -7.917 -5.843 1.00 93.62 91 MET A C 1
ATOM 715 O O . MET A 1 91 ? 3.982 -7.757 -5.091 1.00 93.62 91 MET A O 1
ATOM 719 N N . ALA A 1 92 ? 5.343 -6.967 -6.693 1.00 90.44 92 ALA A N 1
ATOM 720 C CA . ALA A 1 92 ? 4.652 -5.685 -6.847 1.00 90.44 92 ALA A CA 1
ATOM 721 C C . ALA A 1 92 ? 3.203 -5.863 -7.336 1.00 90.44 92 ALA A C 1
ATOM 723 O O . ALA A 1 92 ? 2.282 -5.247 -6.803 1.00 90.44 92 ALA A O 1
ATOM 724 N N . VAL A 1 93 ? 2.984 -6.746 -8.316 1.00 90.94 93 VAL A N 1
ATOM 725 C CA . VAL A 1 93 ? 1.644 -7.066 -8.836 1.00 90.94 93 VAL A CA 1
ATOM 726 C C . VAL A 1 93 ? 0.788 -7.750 -7.771 1.00 90.94 93 VAL A C 1
ATOM 728 O O . VAL A 1 93 ? -0.376 -7.394 -7.601 1.00 90.94 93 VAL A O 1
ATOM 731 N N . ILE A 1 94 ? 1.350 -8.698 -7.017 1.00 92.56 94 ILE A N 1
ATOM 732 C CA . ILE A 1 94 ? 0.645 -9.346 -5.903 1.00 92.56 94 ILE A CA 1
ATOM 733 C C . ILE A 1 94 ? 0.280 -8.307 -4.835 1.00 92.56 94 ILE A C 1
ATOM 735 O O . ILE A 1 94 ? -0.860 -8.296 -4.370 1.00 92.56 94 ILE A O 1
ATOM 739 N N . ASN A 1 95 ? 1.200 -7.394 -4.502 1.00 91.88 95 ASN A N 1
ATOM 740 C CA . ASN A 1 95 ? 0.943 -6.292 -3.576 1.00 91.88 95 ASN A CA 1
ATOM 741 C C . ASN A 1 95 ? -0.237 -5.437 -4.057 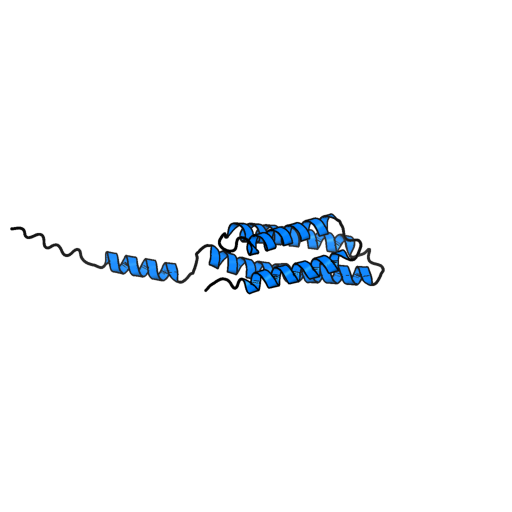1.00 91.88 95 ASN A C 1
ATOM 743 O O . ASN A 1 95 ? -1.171 -5.211 -3.295 1.00 91.88 95 ASN A O 1
ATOM 747 N N . LEU A 1 96 ? -0.248 -5.054 -5.339 1.00 92.25 96 LEU A N 1
ATOM 748 C CA . LEU A 1 96 ? -1.330 -4.293 -5.972 1.00 92.25 96 LEU A CA 1
ATOM 749 C C . LEU A 1 96 ? -2.690 -5.007 -5.893 1.00 92.25 96 LEU A C 1
ATOM 751 O O . LEU A 1 96 ? -3.691 -4.369 -5.572 1.00 92.25 96 LEU A O 1
ATOM 755 N N . ILE A 1 97 ? -2.737 -6.317 -6.157 1.00 92.81 97 ILE A N 1
ATOM 756 C CA . ILE A 1 97 ? -3.975 -7.117 -6.107 1.00 92.81 97 ILE A CA 1
ATOM 757 C C . ILE A 1 97 ? -4.512 -7.235 -4.674 1.00 92.81 97 ILE A C 1
ATOM 759 O O . ILE A 1 97 ? -5.725 -7.298 -4.472 1.00 92.81 97 ILE A O 1
ATOM 763 N N . ILE A 1 98 ? -3.636 -7.234 -3.669 1.00 92.12 98 ILE A N 1
ATOM 764 C CA . ILE A 1 98 ? -4.035 -7.298 -2.257 1.00 92.12 98 ILE A CA 1
ATOM 765 C C . ILE A 1 98 ? -4.637 -5.971 -1.781 1.00 92.12 98 ILE A C 1
ATOM 767 O O . ILE A 1 98 ? -5.535 -5.980 -0.938 1.00 92.12 98 ILE A O 1
ATOM 771 N N . LYS A 1 99 ? -4.239 -4.830 -2.357 1.00 91.69 99 LYS A N 1
ATOM 772 C CA . LYS A 1 99 ? -4.739 -3.506 -1.950 1.00 91.69 99 LYS A CA 1
ATOM 773 C C . LYS A 1 99 ? -6.263 -3.344 -1.922 1.00 91.69 99 LYS A C 1
ATOM 775 O O . LYS A 1 99 ? -6.733 -2.808 -0.919 1.00 91.69 99 LYS A O 1
ATOM 780 N N . PRO A 1 100 ? -7.056 -3.763 -2.931 1.00 90.56 100 PRO A N 1
ATOM 781 C CA . PRO A 1 100 ? -8.517 -3.679 -2.865 1.00 90.56 100 PRO A CA 1
ATOM 782 C C . PRO A 1 100 ? -9.106 -4.543 -1.745 1.00 90.56 100 PRO A C 1
ATOM 784 O O . PRO A 1 100 ? -10.035 -4.105 -1.066 1.00 90.56 100 PRO A O 1
ATOM 787 N N . PHE A 1 101 ? -8.544 -5.731 -1.499 1.00 91.94 101 PHE A N 1
ATOM 788 C CA . PHE A 1 101 ? -8.954 -6.571 -0.373 1.00 91.94 101 PHE A CA 1
ATOM 789 C C . PHE A 1 101 ? -8.642 -5.887 0.963 1.00 91.94 101 PHE A C 1
ATOM 791 O O . PHE A 1 101 ? -9.520 -5.767 1.818 1.00 91.94 101 PHE A O 1
ATOM 798 N N . THR A 1 102 ? -7.431 -5.351 1.116 1.00 91.19 102 THR A N 1
ATOM 799 C CA . THR A 1 102 ? -7.059 -4.565 2.294 1.00 91.19 102 THR A CA 1
ATOM 800 C C . THR A 1 102 ? -7.968 -3.352 2.475 1.00 91.19 102 THR A C 1
ATOM 802 O O . THR A 1 102 ? -8.433 -3.099 3.583 1.00 91.19 102 THR A O 1
ATOM 805 N N . GLY A 1 103 ? -8.274 -2.625 1.399 1.00 90.50 103 GLY A N 1
ATOM 806 C CA . GLY A 1 103 ? -9.182 -1.482 1.429 1.00 90.50 103 GLY A CA 1
ATOM 807 C C . GLY A 1 103 ? -10.571 -1.865 1.937 1.00 90.50 103 GLY A C 1
ATOM 808 O O . GLY A 1 103 ? -11.130 -1.167 2.778 1.00 90.50 103 GLY A O 1
ATOM 809 N N . PHE A 1 104 ? -11.099 -3.016 1.515 1.00 90.69 104 PHE A N 1
ATOM 810 C CA . PHE A 1 104 ? -12.368 -3.529 2.028 1.00 90.69 104 PHE A CA 1
ATOM 811 C C . PHE A 1 104 ? -12.314 -3.825 3.535 1.00 90.69 104 PHE A C 1
ATOM 813 O O . PHE A 1 104 ? -13.222 -3.437 4.274 1.00 90.69 104 PHE A O 1
ATOM 820 N N . VAL A 1 105 ? -11.245 -4.468 4.015 1.00 89.88 105 VAL A N 1
ATOM 821 C CA . VAL A 1 105 ? -11.082 -4.764 5.448 1.00 89.88 105 VAL A CA 1
ATOM 822 C C . VAL A 1 105 ? -10.907 -3.479 6.264 1.00 89.88 105 VAL A C 1
ATOM 824 O O . VAL A 1 105 ? -11.569 -3.310 7.285 1.00 89.88 105 VAL A O 1
ATOM 827 N N . LEU A 1 106 ? -10.079 -2.540 5.801 1.00 88.81 106 LEU A N 1
ATOM 828 C CA . LEU A 1 106 ? -9.902 -1.228 6.430 1.00 88.81 106 LEU A CA 1
ATOM 829 C C . LEU A 1 106 ? -11.214 -0.444 6.480 1.00 88.81 106 LEU A C 1
ATOM 831 O O . LEU A 1 106 ? -11.503 0.183 7.493 1.00 88.81 106 LEU A O 1
ATOM 835 N N . TYR A 1 107 ? -12.036 -0.517 5.431 1.00 89.38 107 TYR A N 1
ATOM 836 C CA . TYR A 1 107 ? -13.349 0.122 5.405 1.00 89.38 107 TYR A CA 1
ATOM 837 C C . TYR A 1 107 ? -14.302 -0.468 6.454 1.00 89.38 107 TYR A C 1
ATOM 839 O O . TYR A 1 107 ? -15.007 0.277 7.132 1.00 89.38 107 TYR A O 1
ATOM 847 N N . ARG A 1 108 ? -14.283 -1.790 6.663 1.00 87.56 108 ARG A N 1
ATOM 848 C CA . ARG A 1 108 ? -15.040 -2.425 7.756 1.00 87.56 108 ARG A CA 1
ATOM 849 C C . ARG A 1 108 ? -14.571 -1.943 9.126 1.00 87.56 108 ARG A C 1
ATOM 851 O O . ARG A 1 108 ? -15.397 -1.549 9.942 1.00 87.56 108 ARG A O 1
ATOM 858 N N . ILE A 1 109 ? -13.258 -1.898 9.346 1.00 86.75 109 ILE A N 1
ATOM 859 C CA . ILE A 1 109 ? -12.689 -1.404 10.608 1.00 86.75 109 ILE A CA 1
ATOM 860 C C . ILE A 1 109 ? -13.023 0.086 10.802 1.00 86.75 109 ILE A C 1
ATOM 862 O O . ILE A 1 109 ? -13.310 0.513 11.918 1.00 86.75 109 ILE A O 1
ATOM 866 N N . TYR A 1 110 ? -13.034 0.882 9.730 1.00 87.12 110 TYR A N 1
ATOM 867 C CA . TYR A 1 110 ? -13.456 2.282 9.772 1.00 87.12 110 TYR A CA 1
ATOM 868 C C . TYR A 1 110 ? -14.911 2.423 10.235 1.00 87.12 110 TYR A C 1
ATOM 870 O O . TYR A 1 110 ? -15.180 3.217 11.133 1.00 87.12 110 TYR A O 1
ATOM 878 N N . GLN A 1 111 ? -15.835 1.624 9.688 1.00 84.25 111 GLN A N 1
ATOM 879 C CA . GLN A 1 111 ? -17.240 1.620 10.117 1.00 84.25 111 GLN A CA 1
ATOM 880 C C . GLN A 1 111 ? -17.394 1.234 11.597 1.00 84.25 111 GLN A C 1
ATOM 882 O O . GLN A 1 111 ? -18.193 1.838 12.312 1.00 84.25 111 GLN A O 1
ATOM 887 N N . GLU A 1 112 ? -16.605 0.267 12.071 1.00 82.38 112 GLU A N 1
ATOM 888 C CA . GLU A 1 112 ? -16.612 -0.166 13.473 1.00 82.38 112 GLU A CA 1
ATOM 889 C C . GLU A 1 112 ? -16.082 0.916 14.426 1.00 82.38 112 GLU A C 1
ATOM 891 O O . GLU A 1 112 ? -16.643 1.099 15.506 1.00 82.38 112 GLU A O 1
ATOM 896 N N . ARG A 1 113 ? -15.041 1.663 14.028 1.00 80.56 113 ARG A N 1
ATOM 897 C CA . ARG A 1 113 ? -14.483 2.778 14.821 1.00 80.56 113 ARG A CA 1
ATOM 898 C C . ARG A 1 113 ? -15.327 4.054 14.744 1.00 80.56 113 ARG A C 1
ATOM 900 O O . ARG A 1 113 ? -15.344 4.826 15.694 1.00 80.56 113 ARG A O 1
ATOM 907 N N . GLY A 1 114 ? -16.024 4.277 13.630 1.00 73.06 114 GLY A N 1
ATOM 908 C CA . GLY A 1 114 ? -16.880 5.445 13.389 1.00 73.06 114 GLY A CA 1
ATOM 909 C C . GLY A 1 114 ? -18.282 5.360 14.005 1.00 73.06 114 GLY A C 1
ATOM 910 O O . GLY A 1 114 ? -19.045 6.315 13.903 1.00 73.06 114 GLY A O 1
ATOM 911 N N . GLY A 1 115 ? -18.641 4.239 14.642 1.00 60.69 115 GLY A N 1
ATOM 912 C CA . GLY A 1 115 ? -19.876 4.109 15.425 1.00 60.69 115 GLY A CA 1
ATOM 913 C C . GLY A 1 115 ? -21.159 3.831 14.630 1.00 60.69 115 GLY A C 1
ATOM 914 O O . GLY A 1 115 ? -22.221 3.690 15.233 1.00 60.69 115 GLY A O 1
ATOM 915 N N . THR A 1 116 ? -21.102 3.684 13.305 1.00 54.84 116 THR A N 1
ATOM 916 C CA . THR A 1 116 ? -22.278 3.364 12.475 1.00 54.84 116 THR A CA 1
ATOM 917 C C . THR A 1 116 ? -22.529 1.853 12.470 1.00 54.84 116 THR A C 1
ATOM 919 O O . THR A 1 116 ? -22.318 1.170 11.469 1.00 54.84 116 THR A O 1
ATOM 922 N N . GLN A 1 117 ? -22.971 1.296 13.600 1.00 55.69 117 GLN A N 1
ATOM 923 C CA . GLN A 1 117 ? -23.590 -0.031 13.582 1.00 55.69 117 GLN A CA 1
ATOM 924 C C . GLN A 1 117 ? -25.029 0.111 13.056 1.00 55.69 117 GLN A C 1
ATOM 926 O O . GLN A 1 117 ? -25.822 0.814 13.682 1.00 55.69 117 GLN A O 1
ATOM 931 N N . PRO A 1 118 ? -25.407 -0.554 11.948 1.00 52.25 118 PRO A N 1
ATOM 932 C CA . PRO A 1 118 ? -26.743 -0.423 11.360 1.00 52.25 118 PRO A CA 1
ATOM 933 C C . PRO A 1 118 ? -27.891 -0.848 12.296 1.00 52.25 118 PRO A C 1
ATOM 935 O O . PRO A 1 118 ? -29.014 -0.417 12.085 1.00 52.25 118 PRO A O 1
ATOM 938 N N . GLY A 1 119 ? -27.620 -1.609 13.364 1.00 53.88 119 GLY A N 1
ATOM 939 C CA . GLY A 1 119 ? -28.624 -1.973 14.374 1.00 53.88 119 GLY A CA 1
ATOM 940 C C . GLY A 1 119 ? -28.846 -0.941 15.490 1.00 53.88 119 GLY A C 1
ATOM 941 O O . GLY A 1 119 ? -29.770 -1.102 16.282 1.00 53.88 119 GLY A O 1
ATOM 942 N N . GLN A 1 120 ? -28.023 0.109 15.606 1.00 49.84 120 GLN A N 1
ATOM 943 C CA . GLN A 1 120 ? -28.185 1.093 16.686 1.00 49.84 120 GLN A CA 1
ATOM 944 C C . GLN A 1 120 ? -29.257 2.146 16.367 1.00 49.84 120 GLN A C 1
ATOM 946 O O . GLN A 1 120 ? -29.935 2.607 17.277 1.00 49.84 120 GLN A O 1
ATOM 951 N N . TYR A 1 121 ? -29.461 2.472 15.088 1.00 53.88 121 TYR A N 1
ATOM 952 C CA . TYR A 1 121 ? -30.513 3.396 14.644 1.00 53.88 121 TYR A CA 1
ATOM 953 C C . TYR A 1 121 ? -31.912 2.816 14.887 1.00 53.88 121 TYR A C 1
ATOM 955 O O . TYR A 1 121 ? -32.759 3.485 15.465 1.00 53.88 121 TYR A O 1
ATOM 963 N N . GLU A 1 122 ? -32.095 1.525 14.590 1.00 57.53 122 GLU A N 1
ATOM 964 C CA . GLU A 1 122 ? -33.364 0.808 14.780 1.00 57.53 122 GLU A CA 1
ATOM 965 C C . GLU A 1 122 ? -33.809 0.791 16.256 1.00 57.53 122 GLU A C 1
ATOM 967 O O . GLU A 1 122 ? -34.982 0.974 16.558 1.00 57.53 122 GLU A O 1
ATOM 972 N N . ASN A 1 123 ? -32.865 0.681 17.201 1.00 58.31 123 ASN A N 1
ATOM 973 C CA . ASN A 1 123 ? -33.171 0.717 18.636 1.00 58.31 123 ASN A CA 1
ATOM 974 C C . ASN A 1 123 ? -33.443 2.135 19.173 1.00 58.31 123 ASN A C 1
ATOM 976 O O . ASN A 1 123 ? -34.185 2.286 20.144 1.00 58.31 123 ASN A O 1
ATOM 980 N N . ILE A 1 124 ? -32.835 3.175 18.589 1.00 62.53 124 ILE A N 1
ATOM 981 C CA . ILE A 1 124 ? -33.045 4.570 19.012 1.00 62.53 124 ILE A CA 1
ATOM 982 C C . ILE A 1 124 ? -34.412 5.062 18.540 1.00 62.53 124 ILE A C 1
ATOM 984 O O . ILE A 1 124 ? -35.130 5.676 19.328 1.00 62.53 124 ILE A O 1
ATOM 988 N N . ASP A 1 125 ? -34.794 4.742 17.303 1.00 62.94 125 ASP A N 1
ATOM 989 C CA . ASP A 1 125 ? -36.117 5.071 16.771 1.00 62.94 125 ASP A CA 1
ATOM 990 C C . ASP A 1 125 ? -37.209 4.369 17.588 1.00 62.94 125 ASP A C 1
ATOM 992 O O . ASP A 1 125 ? -38.144 5.013 18.058 1.00 62.94 125 ASP A O 1
ATOM 996 N N . GLN A 1 126 ? -37.016 3.085 17.904 1.00 61.84 126 GLN A N 1
ATOM 997 C CA . GLN A 1 126 ? -37.954 2.316 18.719 1.00 61.84 126 GLN A CA 1
ATOM 998 C C . GLN A 1 126 ? -38.038 2.824 20.173 1.00 61.84 126 GLN A C 1
ATOM 1000 O O . GLN A 1 126 ? -39.124 2.888 20.745 1.00 61.84 126 GLN A O 1
ATOM 1005 N N . ARG A 1 127 ? -36.919 3.245 20.786 1.00 58.31 127 ARG A N 1
ATOM 1006 C CA . ARG A 1 127 ? -36.917 3.862 22.128 1.00 58.31 127 ARG A CA 1
ATOM 1007 C C . ARG A 1 127 ? -37.632 5.216 2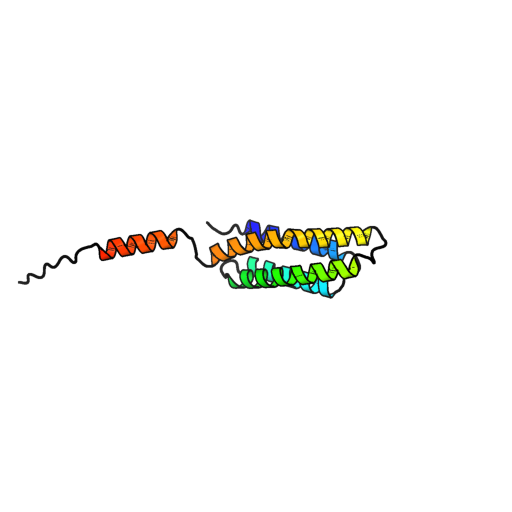2.132 1.00 58.31 127 ARG A C 1
ATOM 1009 O O . ARG A 1 127 ? -38.391 5.489 23.058 1.00 58.31 127 ARG A O 1
ATOM 1016 N N . ASN A 1 128 ? -37.410 6.039 21.110 1.00 62.00 128 ASN A N 1
ATOM 1017 C CA . ASN A 1 128 ? -38.036 7.355 20.989 1.00 62.00 128 ASN A CA 1
ATOM 1018 C C . ASN A 1 128 ? -39.540 7.251 20.673 1.00 62.00 128 ASN A C 1
ATOM 1020 O O . ASN A 1 128 ? -40.326 8.055 21.174 1.00 62.00 128 ASN A O 1
ATOM 1024 N N . GLU A 1 129 ? -39.969 6.241 19.912 1.00 65.12 129 GLU A N 1
ATOM 1025 C CA . GLU A 1 129 ? -41.391 5.926 19.710 1.00 65.12 129 GLU A CA 1
ATOM 1026 C C . GLU A 1 129 ? -42.070 5.466 21.010 1.00 65.12 129 GLU A C 1
ATOM 1028 O O . GLU A 1 129 ? -43.179 5.901 21.310 1.00 65.12 129 GLU A O 1
ATOM 1033 N N . ILE A 1 130 ? -41.402 4.653 21.837 1.00 62.28 130 ILE A N 1
ATOM 1034 C CA . ILE A 1 130 ? -41.939 4.229 23.144 1.00 62.28 130 ILE A CA 1
ATOM 1035 C C . ILE A 1 130 ? -42.028 5.414 24.124 1.00 62.28 130 ILE A C 1
ATOM 1037 O O . ILE A 1 130 ? -43.001 5.526 24.870 1.00 62.28 130 ILE A O 1
ATOM 1041 N N . GLU A 1 131 ? -41.044 6.319 24.112 1.00 60.88 131 GLU A N 1
ATOM 1042 C CA . GLU A 1 131 ? -41.002 7.506 24.982 1.00 60.88 131 GLU A CA 1
ATOM 1043 C C . GLU A 1 131 ? -42.070 8.550 24.595 1.00 60.88 131 GLU A C 1
ATOM 1045 O O . GLU A 1 131 ? -42.651 9.192 25.467 1.00 60.88 131 GLU A O 1
ATOM 1050 N N . THR A 1 132 ? -42.405 8.661 23.304 1.00 63.19 132 THR A N 1
ATOM 1051 C CA . THR A 1 132 ? -43.474 9.547 22.796 1.00 63.19 132 THR A CA 1
ATOM 1052 C C . THR A 1 132 ? -44.872 8.925 22.847 1.00 63.19 132 THR A C 1
ATOM 1054 O O . THR A 1 132 ? -45.863 9.656 22.870 1.00 63.19 132 THR A O 1
ATOM 1057 N N . ALA A 1 133 ? -44.973 7.593 22.909 1.00 61.72 133 ALA A N 1
ATOM 1058 C CA . ALA A 1 133 ? -46.231 6.872 23.097 1.00 61.72 133 ALA A CA 1
ATOM 1059 C C . ALA A 1 133 ? -46.672 6.769 24.568 1.00 61.72 133 ALA A C 1
ATOM 1061 O O . ALA A 1 133 ? -47.814 6.381 24.820 1.00 61.72 133 ALA A O 1
ATOM 1062 N N . SER A 1 134 ? -45.811 7.109 25.537 1.00 58.00 134 SER A N 1
ATOM 1063 C CA . SER A 1 134 ? -46.187 7.176 26.953 1.00 58.00 134 SER A CA 1
ATOM 1064 C C . SER A 1 134 ? -47.071 8.408 27.194 1.00 58.00 134 SER A C 1
ATOM 1066 O O . SER A 1 134 ? -46.570 9.532 27.119 1.00 58.00 134 SER A O 1
ATOM 1068 N N . PRO A 1 135 ? -48.375 8.258 27.506 1.00 55.66 135 PRO A N 1
ATOM 1069 C CA . PRO A 1 135 ? -49.219 9.400 27.820 1.00 55.66 135 PRO A CA 1
ATOM 1070 C C . PRO A 1 135 ? -48.684 10.055 29.092 1.00 55.66 135 PRO A C 1
ATOM 1072 O O . PRO A 1 135 ? -48.507 9.379 30.104 1.00 55.66 135 PRO A O 1
ATOM 1075 N N . HIS A 1 136 ? -48.429 11.363 29.043 1.00 56.25 136 HIS A N 1
ATOM 1076 C CA . HIS A 1 136 ? -48.238 12.170 30.241 1.00 56.25 136 HIS A CA 1
ATOM 1077 C C . HIS A 1 136 ? -49.400 11.886 31.198 1.00 56.25 136 HIS A C 1
ATOM 1079 O O . HIS A 1 136 ? -50.541 12.267 30.930 1.00 56.25 136 HIS A O 1
ATOM 1085 N N . GLU A 1 137 ? -49.114 11.187 32.295 1.00 55.62 137 GLU A N 1
ATOM 1086 C CA . GLU A 1 137 ? -50.045 11.006 33.398 1.00 55.62 137 GLU A CA 1
ATOM 1087 C C . GLU A 1 137 ? -50.217 12.375 34.067 1.00 55.62 137 GLU A C 1
ATOM 1089 O O . GLU A 1 137 ? -49.492 12.765 34.980 1.00 55.62 137 GLU A O 1
ATOM 1094 N N . ILE A 1 138 ? -51.151 13.161 33.524 1.00 59.28 138 ILE A N 1
ATOM 1095 C CA . ILE A 1 138 ? -51.696 14.347 34.170 1.00 59.28 138 ILE A CA 1
ATOM 1096 C C . ILE A 1 138 ? -52.520 13.843 35.348 1.00 59.28 138 ILE A C 1
ATOM 1098 O O . ILE A 1 138 ? -53.694 13.513 35.191 1.00 59.28 138 ILE A O 1
ATOM 1102 N N . ILE A 1 139 ? -51.922 13.823 36.534 1.00 56.88 139 ILE A N 1
ATOM 1103 C CA . ILE A 1 139 ? -52.682 13.987 37.773 1.00 56.88 139 ILE A CA 1
ATOM 1104 C C . ILE A 1 139 ? -52.003 15.076 38.604 1.00 56.88 139 ILE A C 1
ATOM 1106 O O . ILE A 1 139 ? -51.474 14.857 39.688 1.00 56.88 139 ILE A O 1
ATOM 1110 N N . ASP A 1 140 ? -52.087 16.300 38.080 1.00 59.41 140 ASP A N 1
ATOM 1111 C CA . ASP A 1 140 ? -52.343 17.458 38.925 1.00 59.41 140 ASP A CA 1
ATOM 1112 C C . ASP A 1 140 ? -53.735 17.285 39.539 1.00 59.41 140 ASP A C 1
ATOM 1114 O O . ASP A 1 140 ? -54.748 17.560 38.893 1.00 59.41 140 ASP A O 1
ATOM 1118 N N . LYS A 1 141 ? -53.793 16.851 40.799 1.00 49.12 141 LYS A N 1
ATOM 1119 C CA . LYS A 1 141 ? -54.805 17.334 41.747 1.00 49.12 141 LYS A CA 1
ATOM 1120 C C . LYS A 1 141 ? -54.161 17.533 43.119 1.00 49.12 141 LYS A C 1
ATOM 1122 O O . LYS A 1 141 ? -54.167 16.649 43.964 1.00 49.12 141 LYS A O 1
ATOM 1127 N N . VAL A 1 142 ? -53.595 18.728 43.282 1.00 49.81 142 VAL A N 1
ATOM 1128 C CA . VAL A 1 142 ? -53.463 19.473 44.550 1.00 49.81 142 VAL A CA 1
ATOM 1129 C C . VAL A 1 142 ? -54.876 19.836 45.060 1.00 49.81 142 VAL A C 1
ATOM 1131 O O . VAL A 1 142 ? -55.756 19.997 44.206 1.00 49.81 142 VAL A O 1
ATOM 1134 N N . PRO A 1 143 ? -55.131 20.132 46.352 1.00 52.19 143 PRO A N 1
ATOM 1135 C CA . PRO A 1 143 ? -54.470 19.764 47.612 1.00 52.19 143 PRO A CA 1
ATOM 1136 C C . PRO A 1 143 ? -55.278 18.760 48.464 1.00 52.19 143 PRO A C 1
ATOM 1138 O O . PRO A 1 143 ? -56.486 18.561 48.200 1.00 52.19 143 PRO A O 1
#

InterPro domains:
  IPR009436 Type-1 angiotensin II receptor-associated protein [PF06396] (1-117)
  IPR009436 Type-1 angiotensin II receptor-associated protein [PTHR16521] (1-122)
  IPR009436 Type-1 angiotensin II receptor-associated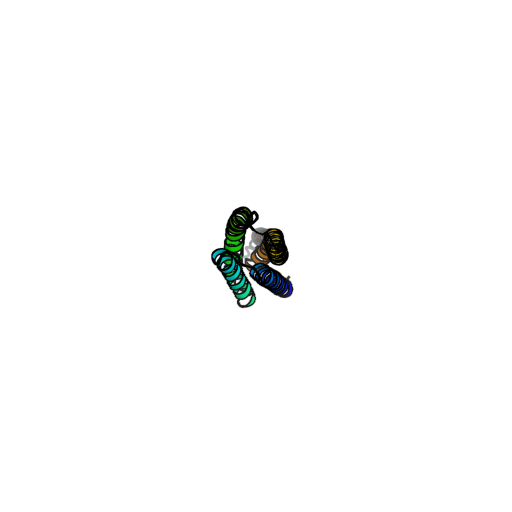 protein [SM00805] (1-136)

Secondary structure (DSSP, 8-state):
----HHHHHHHHHHHHHHHHHHTTS---HHHHHHHHHHHHHHHHHHH--S-SHHHHHHHHHHHHHHHHHHHHHHHHGGG--SHHHHHHHHHHHHHHHHHHHHHHHHHHHHHHHTT--HHHHHHHHHHHHHHHHS---------

Organism: NCBI:txid2664684